Protein AF-A0A520F0D3-F1 (afdb_monomer_lite)

Secondary structure (DSSP, 8-state):
---TTTTSTT-HHHHHHHHHHHHHHHHT---TTS-S------STTS-HHHHHHHHHHHHH--SSSS--

Radius of gyration: 11.68 Å; chains: 1; bounding box: 32×16×29 Å

pLDDT: mean 90.24, std 7.55, range [54.94, 96.62]

Foldseek 3Di:
DQALCNVQPPPVVLLVLLQLQLVCLVVVPPDPSHDPDDDFDDDPPNCSVSSVRSSVQSNVAPDPDGGD

Sequence (68 aa):
MAGVFDRLVGQEDVEADLTAAAVAARTGVDSSAMTHSWLFTGPPGSGRSIAALCFAAALQCTTEGTPG

Structure (mmCIF, N/CA/C/O backbone):
data_AF-A0A520F0D3-F1
#
_entry.id   AF-A0A520F0D3-F1
#
loop_
_atom_site.group_PDB
_atom_site.id
_atom_site.type_symbol
_atom_site.label_atom_id
_atom_site.label_alt_id
_atom_site.label_comp_id
_atom_site.label_asym_id
_atom_site.label_entity_id
_atom_site.label_seq_id
_atom_site.pdbx_PDB_ins_code
_atom_site.Cartn_x
_atom_site.Cartn_y
_atom_site.Cartn_z
_atom_site.occupancy
_atom_site.B_iso_or_equiv
_atom_site.auth_seq_id
_atom_site.auth_comp_id
_atom_site.auth_asym_id
_atom_site.auth_atom_id
_atom_site.pdbx_PDB_model_num
ATOM 1 N N . MET A 1 1 ? -16.397 1.852 -11.214 1.00 54.94 1 MET A N 1
ATOM 2 C CA . MET A 1 1 ? -15.633 2.762 -10.338 1.00 54.94 1 MET A CA 1
ATOM 3 C C . MET A 1 1 ? -14.174 2.378 -10.497 1.00 54.94 1 MET A C 1
ATOM 5 O O . MET A 1 1 ? -13.927 1.181 -10.536 1.00 54.94 1 MET A O 1
ATOM 9 N N . ALA A 1 2 ? -13.249 3.320 -10.674 1.00 68.75 2 ALA A N 1
ATOM 10 C CA . ALA A 1 2 ? -11.825 2.979 -10.668 1.00 68.75 2 ALA A CA 1
ATOM 11 C C . ALA A 1 2 ? -11.397 2.715 -9.218 1.00 68.75 2 ALA A C 1
ATOM 13 O O . ALA A 1 2 ? -11.665 3.556 -8.358 1.00 68.75 2 ALA A O 1
ATOM 14 N N . GLY A 1 3 ? -10.787 1.559 -8.953 1.00 84.31 3 GLY A N 1
ATOM 15 C CA . GLY A 1 3 ? -10.286 1.215 -7.621 1.00 84.31 3 GLY A CA 1
ATOM 16 C C . GLY A 1 3 ? -9.086 2.084 -7.235 1.00 84.31 3 GLY A C 1
ATOM 17 O O . GLY A 1 3 ? -8.395 2.633 -8.098 1.00 84.31 3 GLY A O 1
ATOM 18 N N . VAL A 1 4 ? -8.785 2.204 -5.939 1.00 93.00 4 VAL A N 1
ATOM 19 C CA . VAL A 1 4 ? -7.641 3.022 -5.477 1.00 93.00 4 VAL A CA 1
ATOM 20 C C . VAL A 1 4 ? -6.292 2.524 -6.012 1.00 93.00 4 VAL A C 1
ATOM 22 O O . VAL A 1 4 ? -5.356 3.320 -6.107 1.00 93.00 4 VAL A O 1
ATOM 25 N N . PHE A 1 5 ? -6.199 1.249 -6.403 1.00 93.88 5 PHE A N 1
ATOM 26 C CA . PHE A 1 5 ? -5.004 0.609 -6.960 1.00 93.88 5 PHE A CA 1
ATOM 27 C C . PHE A 1 5 ? -4.937 0.592 -8.494 1.00 93.88 5 PHE A C 1
ATOM 29 O O . PHE A 1 5 ? -3.942 0.138 -9.036 1.00 93.88 5 PHE A O 1
ATOM 36 N N . ASP A 1 6 ? -5.893 1.191 -9.213 1.00 92.25 6 ASP A N 1
ATOM 37 C CA . ASP A 1 6 ? -5.929 1.191 -10.692 1.00 92.25 6 ASP A CA 1
ATOM 38 C C . ASP A 1 6 ? -4.659 1.792 -11.342 1.00 92.25 6 ASP A C 1
ATOM 40 O O . ASP A 1 6 ? -4.263 1.451 -12.453 1.00 92.25 6 ASP A O 1
ATOM 44 N N . ARG A 1 7 ? -3.952 2.663 -10.607 1.00 91.69 7 ARG A N 1
ATOM 45 C CA . ARG A 1 7 ? -2.671 3.253 -11.038 1.00 91.69 7 ARG A CA 1
ATOM 46 C C . ARG A 1 7 ? -1.451 2.358 -10.794 1.00 91.69 7 ARG A C 1
ATOM 48 O O . ARG A 1 7 ? -0.358 2.704 -11.245 1.00 91.69 7 ARG A O 1
ATOM 55 N N . LEU A 1 8 ? -1.600 1.264 -10.054 1.00 93.50 8 LEU A N 1
ATOM 56 C CA . LEU A 1 8 ? -0.536 0.337 -9.690 1.00 93.50 8 LEU A CA 1
ATOM 57 C C . LEU A 1 8 ? -0.551 -0.874 -10.637 1.00 93.50 8 LEU A C 1
ATOM 59 O O . LEU A 1 8 ? -1.025 -1.954 -10.312 1.00 93.50 8 LEU A O 1
ATOM 63 N N . VAL A 1 9 ? -0.035 -0.674 -11.847 1.00 92.19 9 VAL A N 1
ATOM 64 C CA . VAL A 1 9 ? -0.126 -1.667 -12.927 1.00 92.19 9 VAL A CA 1
ATOM 65 C C . VAL A 1 9 ? 0.878 -2.810 -12.739 1.00 92.19 9 VAL A C 1
ATOM 67 O O . VAL A 1 9 ? 2.076 -2.560 -12.594 1.00 92.19 9 VAL A O 1
ATOM 70 N N . GLY A 1 10 ? 0.401 -4.058 -12.823 1.00 92.31 10 GLY A N 1
ATOM 71 C CA . GLY A 1 10 ? 1.239 -5.267 -12.841 1.00 92.31 10 GLY A CA 1
ATOM 72 C C . GLY A 1 10 ? 1.950 -5.556 -11.518 1.00 92.31 10 GLY A C 1
ATOM 73 O O . GLY A 1 10 ? 3.098 -6.001 -11.528 1.00 92.31 10 GLY A O 1
ATOM 74 N N . GLN A 1 11 ? 1.331 -5.182 -10.395 1.00 93.50 11 GLN A N 1
ATOM 75 C CA . GLN A 1 11 ? 1.822 -5.451 -9.039 1.00 93.50 11 GLN A CA 1
ATOM 76 C C . GLN A 1 11 ? 0.702 -6.085 -8.200 1.00 93.50 11 GLN A C 1
ATOM 78 O O . GLN A 1 11 ? 0.357 -5.594 -7.126 1.00 93.50 11 GLN A O 1
ATOM 83 N N . GLU A 1 12 ? 0.105 -7.156 -8.713 1.00 94.06 12 GLU A N 1
ATOM 84 C CA . GLU A 1 12 ? -1.084 -7.801 -8.150 1.00 94.06 12 GLU A CA 1
ATOM 85 C C . GLU A 1 12 ? -0.839 -8.311 -6.722 1.00 94.06 12 GLU A C 1
ATOM 87 O O . GLU A 1 12 ? -1.688 -8.138 -5.850 1.00 94.06 12 GLU A O 1
ATOM 92 N N . ASP A 1 13 ? 0.349 -8.862 -6.456 1.00 94.81 13 ASP A N 1
ATOM 93 C CA . ASP A 1 13 ? 0.736 -9.319 -5.115 1.00 94.81 13 ASP A CA 1
ATOM 94 C C . ASP A 1 1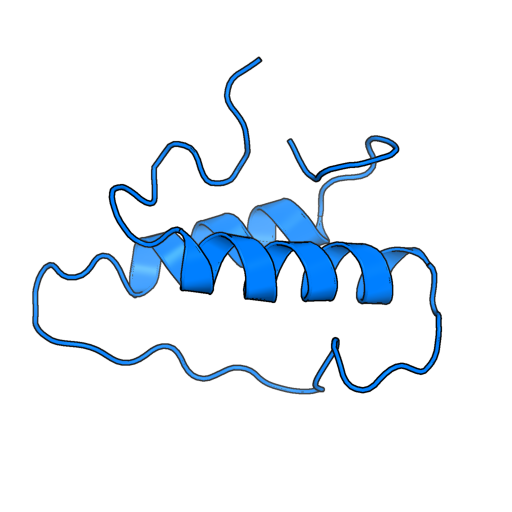3 ? 0.812 -8.147 -4.121 1.00 94.81 13 ASP A C 1
ATOM 96 O O . ASP A 1 13 ? 0.323 -8.229 -2.995 1.00 94.81 13 ASP A O 1
ATOM 100 N N . VAL A 1 14 ? 1.368 -7.012 -4.560 1.00 94.94 14 VAL A N 1
ATOM 101 C CA . VAL A 1 14 ? 1.465 -5.796 -3.740 1.00 94.94 14 VAL A CA 1
ATOM 102 C C . VAL A 1 14 ? 0.073 -5.225 -3.473 1.00 94.94 14 VAL A C 1
ATOM 104 O O . VAL A 1 14 ? -0.221 -4.812 -2.355 1.00 94.94 14 VAL A O 1
ATOM 107 N N . GLU A 1 15 ? -0.804 -5.202 -4.476 1.00 95.12 15 GLU A N 1
ATOM 108 C CA . GLU A 1 15 ? -2.193 -4.773 -4.307 1.00 95.12 15 GLU A CA 1
ATOM 109 C C . GLU A 1 15 ? -2.944 -5.651 -3.298 1.00 95.12 15 GLU A C 1
ATOM 111 O O . GLU A 1 15 ? -3.645 -5.120 -2.429 1.00 95.12 15 GLU A O 1
ATOM 116 N N . ALA A 1 16 ? -2.779 -6.974 -3.372 1.00 94.19 16 ALA A N 1
ATOM 117 C CA . ALA A 1 16 ? -3.416 -7.912 -2.456 1.00 94.19 16 ALA A CA 1
ATOM 118 C C . ALA A 1 16 ? -2.979 -7.671 -1.002 1.00 94.19 16 ALA A C 1
ATOM 120 O O . ALA A 1 16 ? -3.833 -7.533 -0.118 1.00 94.19 16 ALA A O 1
ATOM 121 N N . ASP A 1 17 ? -1.672 -7.532 -0.767 1.00 94.50 17 ASP A N 1
ATOM 122 C CA . ASP A 1 17 ? -1.115 -7.267 0.561 1.00 94.50 17 ASP A CA 1
ATOM 123 C C . ASP A 1 17 ? -1.623 -5.936 1.128 1.00 94.50 17 ASP A C 1
ATOM 125 O O . ASP A 1 17 ? -2.114 -5.888 2.257 1.00 94.50 17 ASP A O 1
ATOM 129 N N . LEU A 1 18 ? -1.573 -4.860 0.334 1.00 94.94 18 LEU A N 1
ATOM 130 C CA . LEU A 1 18 ? -2.009 -3.519 0.744 1.00 94.94 18 LEU A CA 1
ATOM 131 C C . LEU A 1 18 ? -3.528 -3.434 0.962 1.00 94.94 18 LEU A C 1
ATOM 133 O O . LEU A 1 18 ? -3.995 -2.665 1.809 1.00 94.94 18 LEU A O 1
ATOM 137 N N . THR A 1 19 ? -4.306 -4.237 0.239 1.00 94.00 19 THR A N 1
ATOM 138 C CA . THR A 1 19 ? -5.754 -4.360 0.436 1.00 94.00 19 THR A CA 1
ATOM 139 C C . THR A 1 19 ? -6.075 -5.060 1.751 1.00 94.00 19 THR A C 1
ATOM 141 O O . THR A 1 19 ? -6.871 -4.538 2.536 1.00 94.00 19 THR A O 1
ATOM 144 N N . ALA A 1 20 ? -5.445 -6.205 2.030 1.00 92.69 20 ALA A N 1
ATOM 145 C CA . ALA A 1 20 ? -5.643 -6.943 3.280 1.00 92.69 20 ALA A CA 1
ATOM 146 C C . ALA A 1 20 ? -5.283 -6.078 4.497 1.00 92.69 20 ALA A C 1
ATOM 148 O O . ALA A 1 20 ? -6.044 -5.976 5.461 1.00 92.69 20 ALA A O 1
ATOM 149 N N . ALA A 1 21 ? -4.162 -5.377 4.385 1.00 93.81 21 ALA A N 1
ATOM 150 C CA . ALA A 1 21 ? -3.706 -4.319 5.264 1.00 93.81 21 ALA A CA 1
ATOM 151 C C . ALA A 1 21 ? -4.785 -3.240 5.514 1.00 93.81 21 ALA A C 1
ATOM 153 O O . ALA A 1 21 ? -5.188 -3.002 6.652 1.00 93.81 21 ALA A O 1
ATOM 154 N N . ALA A 1 22 ? -5.318 -2.603 4.470 1.00 93.31 22 ALA A N 1
ATOM 155 C CA . ALA A 1 22 ? -6.332 -1.559 4.636 1.00 93.31 22 ALA A CA 1
ATOM 156 C C . ALA A 1 22 ? -7.639 -2.075 5.277 1.00 93.31 22 ALA A C 1
ATOM 158 O O . ALA A 1 22 ? -8.249 -1.387 6.098 1.00 93.31 22 ALA A O 1
ATOM 159 N N . VAL A 1 23 ? -8.058 -3.300 4.946 1.00 91.38 23 VAL A N 1
ATOM 160 C CA . VAL A 1 23 ? -9.243 -3.941 5.539 1.00 91.38 23 VAL A CA 1
ATOM 161 C C . VAL A 1 23 ? -9.028 -4.247 7.026 1.00 91.38 23 VAL A C 1
ATOM 163 O O . VAL A 1 23 ? -9.910 -3.969 7.846 1.00 91.38 23 VAL A O 1
ATOM 166 N N . ALA A 1 24 ? -7.856 -4.765 7.397 1.00 91.06 24 ALA A N 1
ATOM 167 C CA . ALA A 1 24 ? -7.486 -5.000 8.791 1.00 91.06 24 ALA A CA 1
ATOM 168 C C . ALA A 1 24 ? -7.483 -3.696 9.606 1.00 91.06 24 ALA A C 1
ATOM 170 O O . ALA A 1 24 ? -8.084 -3.643 10.679 1.00 91.06 24 ALA A O 1
ATOM 171 N N . ALA A 1 25 ? -6.894 -2.623 9.061 1.00 90.44 25 ALA A N 1
ATOM 172 C CA . ALA A 1 25 ? -6.861 -1.308 9.705 1.00 90.44 25 ALA A CA 1
ATOM 173 C C . ALA A 1 25 ? -8.269 -0.787 10.027 1.00 90.44 25 ALA A C 1
ATOM 175 O O . ALA A 1 25 ? -8.526 -0.302 11.126 1.00 90.44 25 ALA A O 1
ATOM 176 N N . ARG A 1 26 ? -9.195 -0.914 9.071 1.00 88.12 26 ARG A N 1
ATOM 177 C CA . ARG A 1 26 ? -10.573 -0.422 9.197 1.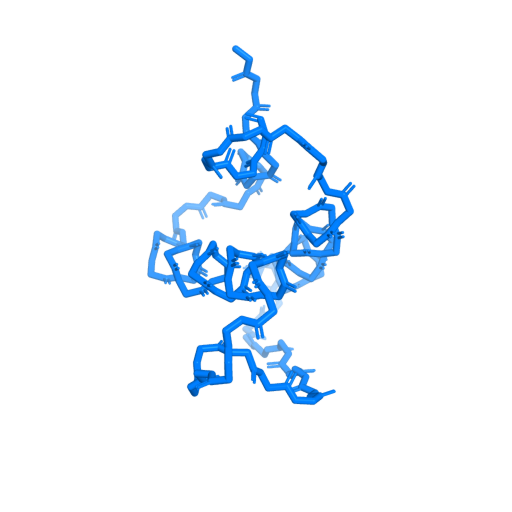00 88.12 26 ARG A CA 1
ATOM 178 C C . ARG A 1 26 ? -11.410 -1.231 10.182 1.00 88.12 26 ARG A C 1
ATOM 180 O O . ARG A 1 26 ? -12.219 -0.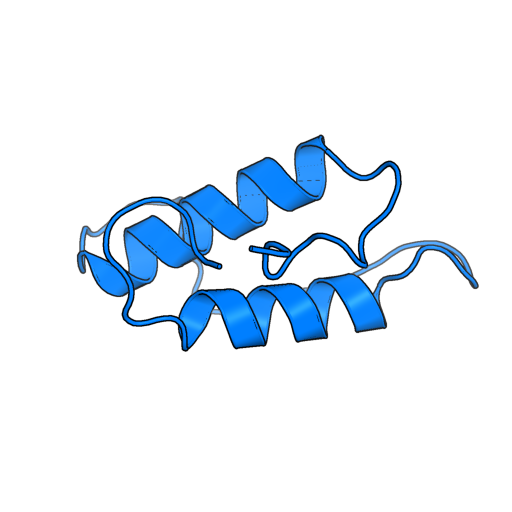662 10.906 1.00 88.12 26 ARG A O 1
ATOM 187 N N . THR A 1 27 ? -11.245 -2.551 10.191 1.00 87.00 27 THR A N 1
ATOM 188 C CA . THR A 1 27 ? -12.008 -3.438 11.085 1.00 87.00 27 THR A CA 1
ATOM 189 C C . THR A 1 27 ? -11.487 -3.420 12.522 1.00 87.00 27 THR A C 1
ATOM 191 O O . THR A 1 27 ? -12.181 -3.895 13.419 1.00 87.00 27 THR A O 1
ATOM 194 N N . GLY A 1 28 ? -10.288 -2.871 12.758 1.00 82.31 28 GLY A N 1
ATOM 195 C CA . GLY A 1 28 ? -9.656 -2.847 14.078 1.00 82.31 28 GLY A CA 1
ATOM 196 C C . GLY A 1 28 ? -9.288 -4.241 14.588 1.00 82.31 28 GLY A C 1
ATOM 197 O O . GLY A 1 28 ? -9.052 -4.417 15.782 1.00 82.31 28 GLY A O 1
ATOM 198 N N . VAL A 1 29 ? -9.275 -5.241 13.700 1.00 80.69 29 VAL A N 1
ATOM 199 C CA . VAL A 1 29 ? -8.886 -6.607 14.038 1.00 80.69 29 VAL A CA 1
ATOM 200 C C . VAL A 1 29 ? -7.379 -6.628 14.228 1.00 80.69 29 VAL A C 1
ATOM 202 O O . VAL A 1 29 ? -6.626 -6.334 13.295 1.00 80.69 29 VAL A O 1
ATOM 205 N N . ASP A 1 30 ? -6.954 -7.013 15.429 1.00 74.06 30 ASP A N 1
ATOM 206 C CA . ASP A 1 30 ? -5.547 -7.207 15.760 1.00 74.06 30 ASP A CA 1
ATOM 207 C C . ASP A 1 30 ? -5.010 -8.410 14.967 1.00 74.06 30 ASP A C 1
ATOM 209 O O . ASP A 1 30 ? -5.172 -9.576 15.332 1.00 74.06 30 ASP A O 1
ATOM 213 N N . SER A 1 31 ? -4.482 -8.115 13.782 1.00 81.88 31 SER A N 1
ATOM 214 C CA . SER A 1 31 ? -3.999 -9.081 12.803 1.00 81.88 31 SER A CA 1
ATOM 215 C C . SER A 1 31 ? -2.634 -8.647 12.294 1.00 81.88 31 SER A C 1
ATOM 217 O O . SER A 1 31 ? -2.340 -7.460 12.182 1.00 81.88 31 SER A O 1
ATOM 219 N N . SER A 1 32 ? -1.808 -9.619 11.904 1.00 83.94 32 SER A N 1
ATOM 220 C CA . SER A 1 32 ? -0.469 -9.338 11.372 1.00 83.94 32 SER A CA 1
ATOM 221 C C . SER A 1 32 ? -0.477 -8.692 9.976 1.00 83.94 32 SER A C 1
ATOM 223 O O . SER A 1 32 ? 0.593 -8.376 9.461 1.00 83.94 32 SER A O 1
ATOM 225 N N . ALA A 1 33 ? -1.649 -8.512 9.353 1.00 86.31 33 ALA A N 1
ATOM 226 C CA . ALA A 1 33 ? -1.778 -7.855 8.052 1.00 86.31 33 ALA A CA 1
ATOM 227 C C . ALA A 1 33 ? -1.512 -6.343 8.140 1.00 86.31 33 ALA A C 1
ATOM 229 O O . ALA A 1 33 ? -1.038 -5.742 7.178 1.00 86.31 33 ALA A O 1
ATOM 230 N N . MET A 1 34 ? -1.794 -5.726 9.294 1.00 89.75 34 MET A N 1
ATOM 231 C CA . MET A 1 34 ? -1.499 -4.319 9.551 1.00 89.75 34 MET A CA 1
ATOM 232 C C . MET A 1 34 ? -0.284 -4.147 10.445 1.00 89.75 34 MET A C 1
ATOM 234 O O . MET A 1 34 ? -0.300 -4.517 11.614 1.00 89.75 34 MET A O 1
ATOM 238 N N . THR A 1 35 ? 0.765 -3.532 9.905 1.00 85.50 35 THR A N 1
ATOM 239 C CA . THR A 1 35 ? 1.957 -3.170 10.671 1.00 85.50 35 THR A CA 1
ATOM 240 C C . THR A 1 35 ? 1.959 -1.686 11.026 1.00 85.50 35 THR A C 1
ATOM 242 O O . THR A 1 35 ? 1.379 -0.848 10.336 1.00 85.50 35 THR A O 1
ATOM 245 N N . HIS A 1 36 ? 2.680 -1.346 12.095 1.00 86.69 36 HIS A N 1
ATOM 246 C CA . HIS A 1 36 ? 2.863 0.039 12.533 1.00 86.69 36 HIS A CA 1
ATOM 247 C C . HIS A 1 36 ? 3.615 0.909 11.501 1.00 86.69 36 HIS A C 1
ATOM 249 O O . HIS A 1 36 ? 3.496 2.133 11.512 1.00 86.69 36 HIS A O 1
ATOM 255 N N . SER A 1 37 ? 4.414 0.308 10.612 1.00 92.19 37 SER A N 1
ATOM 256 C CA . SER A 1 37 ? 5.204 1.031 9.611 1.00 92.19 37 SER A CA 1
ATOM 257 C C . SER A 1 37 ? 5.439 0.215 8.337 1.00 92.19 37 SER A C 1
ATOM 259 O O . SER A 1 37 ? 5.535 -1.013 8.375 1.00 92.19 37 SER A O 1
ATOM 261 N N . TRP A 1 38 ? 5.559 0.927 7.209 1.00 94.69 38 TRP A N 1
ATOM 262 C CA . TRP A 1 38 ? 5.723 0.366 5.864 1.00 94.69 38 TRP A CA 1
ATOM 263 C C . TRP A 1 38 ? 6.937 0.971 5.152 1.00 94.69 38 TRP A C 1
ATOM 265 O O . TRP A 1 38 ? 7.179 2.176 5.236 1.00 94.69 38 TRP A O 1
ATOM 275 N N . LEU A 1 39 ? 7.678 0.139 4.417 1.00 95.06 39 LEU A N 1
ATOM 276 C CA . LEU A 1 39 ? 8.812 0.541 3.584 1.00 95.06 39 LEU A CA 1
ATOM 277 C C . LEU A 1 39 ? 8.581 0.076 2.142 1.00 95.06 39 LEU A C 1
ATOM 279 O O . LEU A 1 39 ? 8.569 -1.118 1.863 1.00 95.06 39 LEU A O 1
ATOM 283 N N . PHE A 1 40 ? 8.461 1.024 1.214 1.00 95.81 40 PHE A N 1
ATOM 284 C CA . PHE A 1 40 ? 8.287 0.738 -0.211 1.00 95.81 40 PHE A CA 1
ATOM 285 C C . PHE A 1 40 ? 9.637 0.792 -0.936 1.00 95.81 40 PHE A C 1
ATOM 287 O O . PHE A 1 40 ? 10.291 1.837 -0.971 1.00 95.81 40 PHE A O 1
ATOM 294 N N . THR A 1 41 ? 10.055 -0.320 -1.544 1.00 95.75 41 THR A N 1
ATOM 295 C CA . THR A 1 41 ? 11.349 -0.455 -2.245 1.00 95.75 41 THR A CA 1
ATOM 296 C C . THR A 1 41 ? 11.172 -1.011 -3.662 1.00 95.75 41 THR A C 1
ATOM 298 O O . THR A 1 41 ? 10.078 -1.417 -4.033 1.00 95.75 41 THR A O 1
ATOM 301 N N . GLY A 1 42 ? 12.216 -0.936 -4.498 1.00 95.38 42 GLY A N 1
ATOM 302 C CA . GLY A 1 42 ? 12.158 -1.326 -5.916 1.00 95.38 42 GLY A CA 1
ATOM 303 C C . GLY A 1 42 ? 13.012 -0.444 -6.843 1.00 95.38 42 GLY A C 1
ATOM 304 O O . GLY A 1 42 ? 13.458 0.629 -6.426 1.00 95.38 42 GLY A O 1
ATOM 305 N N . PRO A 1 43 ? 13.239 -0.845 -8.107 1.00 96.56 43 PRO A N 1
ATOM 306 C CA . PRO A 1 43 ? 14.052 -0.103 -9.078 1.00 96.56 43 PRO A CA 1
ATOM 307 C C . 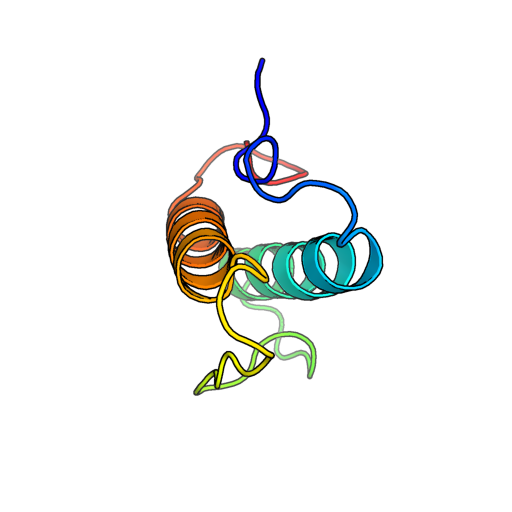PRO A 1 43 ? 13.378 1.203 -9.538 1.00 96.56 43 PRO A C 1
ATOM 309 O O . PRO A 1 43 ? 12.162 1.359 -9.377 1.00 96.56 43 PRO A O 1
ATOM 312 N N . PRO A 1 44 ? 14.116 2.182 -10.095 1.00 95.94 44 PRO A N 1
ATOM 313 C CA . PRO A 1 44 ? 13.525 3.390 -10.682 1.00 95.94 44 PRO A CA 1
ATOM 314 C C . PRO A 1 44 ? 12.388 3.050 -11.660 1.00 95.94 44 PRO A C 1
ATOM 316 O O . PRO A 1 44 ? 12.522 2.132 -12.459 1.00 95.94 44 PRO A O 1
ATOM 319 N N . GLY A 1 45 ? 11.259 3.759 -11.570 1.00 93.94 45 GLY A N 1
ATOM 320 C CA . GLY A 1 45 ? 10.092 3.519 -12.433 1.00 93.94 45 GLY A CA 1
ATOM 321 C C . GLY A 1 45 ? 9.139 2.394 -11.999 1.00 93.94 45 GLY A C 1
ATOM 322 O O . GLY A 1 45 ? 8.054 2.311 -12.553 1.00 93.94 45 GLY A O 1
ATOM 323 N N . SER A 1 46 ? 9.457 1.598 -10.968 1.00 94.44 46 SER A N 1
ATOM 324 C CA . SER A 1 46 ? 8.585 0.503 -10.467 1.00 94.44 46 SER A CA 1
ATOM 325 C C . SER A 1 46 ? 7.275 0.940 -9.797 1.00 94.44 46 SER A C 1
ATOM 327 O O . SER A 1 46 ? 6.511 0.105 -9.334 1.00 94.44 46 SER A O 1
ATOM 329 N N . GLY A 1 47 ? 7.011 2.243 -9.683 1.00 95.31 47 GLY A N 1
ATOM 330 C CA . GLY A 1 47 ? 5.772 2.724 -9.071 1.00 95.31 47 GLY A CA 1
ATOM 331 C C . GLY A 1 47 ? 5.755 2.742 -7.538 1.00 95.31 47 GLY A C 1
ATOM 332 O O . GLY A 1 47 ? 4.689 2.946 -6.974 1.00 95.31 47 GLY A O 1
ATOM 333 N N . ARG A 1 48 ? 6.899 2.636 -6.838 1.00 96.56 48 ARG A N 1
ATOM 334 C CA . ARG A 1 48 ? 6.975 2.695 -5.352 1.00 96.56 48 ARG A CA 1
ATOM 335 C C . ARG A 1 48 ? 6.149 3.821 -4.721 1.00 96.56 48 ARG A C 1
ATOM 337 O O . ARG A 1 48 ? 5.411 3.601 -3.768 1.00 96.56 48 ARG A O 1
ATOM 344 N N . SER A 1 49 ? 6.279 5.040 -5.252 1.00 96.31 49 SER A N 1
ATOM 345 C CA . SER A 1 49 ? 5.543 6.208 -4.754 1.00 96.31 49 SER A CA 1
ATOM 346 C C . SER A 1 49 ? 4.050 6.125 -5.068 1.00 96.31 49 SER A C 1
ATOM 348 O O . SER A 1 49 ? 3.239 6.586 -4.274 1.00 96.31 49 SER A O 1
ATOM 350 N N . ILE A 1 50 ? 3.683 5.521 -6.201 1.00 96.50 50 ILE A N 1
ATOM 351 C CA . ILE A 1 50 ? 2.283 5.268 -6.548 1.00 96.50 50 ILE A CA 1
ATOM 352 C C . ILE A 1 50 ? 1.690 4.229 -5.597 1.00 96.50 50 ILE A C 1
ATOM 354 O O . ILE A 1 50 ? 0.638 4.502 -5.036 1.00 96.50 50 ILE A O 1
ATOM 358 N N . ALA A 1 51 ? 2.391 3.126 -5.318 1.00 96.56 51 ALA A N 1
ATOM 359 C CA . ALA A 1 51 ? 1.963 2.124 -4.340 1.00 96.56 51 ALA A CA 1
ATOM 360 C C . ALA A 1 51 ? 1.702 2.751 -2.960 1.00 96.56 51 ALA A C 1
ATOM 362 O O . ALA A 1 51 ? 0.636 2.547 -2.384 1.00 96.56 51 ALA A O 1
ATOM 363 N N . ALA A 1 52 ? 2.618 3.595 -2.471 1.00 96.62 52 ALA A N 1
ATOM 364 C CA . ALA A 1 52 ? 2.446 4.303 -1.202 1.00 96.62 52 ALA A CA 1
ATOM 365 C C . ALA A 1 52 ? 1.227 5.249 -1.204 1.00 96.62 52 ALA A C 1
ATOM 367 O O . ALA A 1 52 ? 0.481 5.301 -0.228 1.00 96.62 52 ALA A O 1
ATOM 368 N N . LEU A 1 53 ? 0.996 5.982 -2.301 1.00 96.31 53 LEU A N 1
ATOM 369 C CA . LEU A 1 53 ? -0.163 6.871 -2.437 1.00 96.31 53 LEU A CA 1
ATOM 370 C C . LEU A 1 53 ? -1.484 6.096 -2.525 1.00 96.31 53 LEU A C 1
ATOM 372 O O . LEU A 1 53 ? -2.463 6.494 -1.899 1.00 96.31 53 LEU A O 1
ATOM 376 N N . CYS A 1 54 ? -1.520 5.001 -3.286 1.00 96.44 54 CYS A N 1
ATOM 377 C CA . CYS A 1 54 ? -2.681 4.121 -3.396 1.00 96.44 54 CYS A CA 1
ATOM 378 C C . CYS A 1 54 ? -3.009 3.478 -2.045 1.00 96.44 54 CYS A C 1
ATOM 380 O O . CYS A 1 54 ? -4.166 3.472 -1.639 1.00 96.44 54 CYS A O 1
ATOM 382 N N . PHE A 1 55 ? -1.993 3.035 -1.302 1.00 96.00 55 PHE A N 1
ATOM 383 C CA . PHE A 1 55 ? -2.175 2.501 0.043 1.00 96.00 55 PHE A CA 1
ATOM 384 C C . PHE A 1 55 ? -2.716 3.546 1.025 1.00 96.00 55 PHE A C 1
ATOM 386 O O . PHE A 1 55 ? -3.672 3.279 1.750 1.00 96.00 55 PHE A O 1
ATOM 393 N N . ALA A 1 56 ? -2.173 4.767 1.011 1.00 95.94 56 ALA A N 1
ATOM 394 C CA . ALA A 1 56 ? -2.697 5.857 1.830 1.00 95.94 56 ALA A CA 1
ATOM 395 C C . ALA A 1 56 ? -4.167 6.170 1.494 1.00 95.94 56 ALA A C 1
ATOM 397 O O . ALA A 1 56 ? -4.971 6.385 2.397 1.00 95.94 56 ALA A O 1
ATOM 398 N N . ALA A 1 57 ? -4.538 6.147 0.210 1.00 95.31 57 ALA A N 1
ATOM 399 C CA . ALA A 1 57 ? -5.930 6.299 -0.210 1.00 95.31 57 ALA A CA 1
ATOM 400 C C . ALA A 1 57 ? -6.809 5.130 0.269 1.00 95.31 57 ALA A C 1
ATOM 402 O O . ALA A 1 57 ? -7.917 5.362 0.747 1.00 95.31 57 ALA A O 1
ATOM 403 N N . ALA A 1 58 ? -6.309 3.892 0.204 1.00 94.75 58 ALA A N 1
ATOM 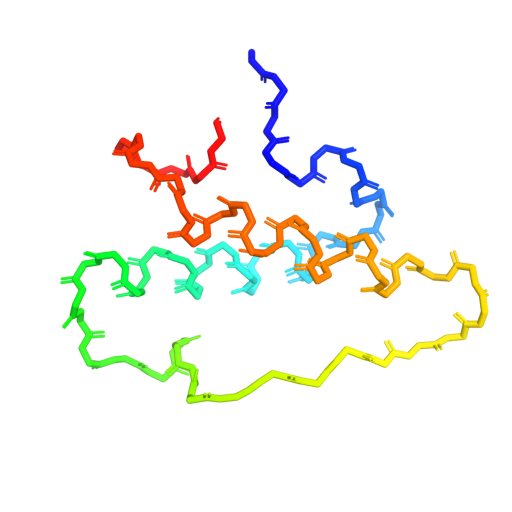404 C CA . ALA A 1 58 ? -7.011 2.703 0.681 1.00 94.75 58 ALA A CA 1
ATOM 405 C C . ALA A 1 58 ? 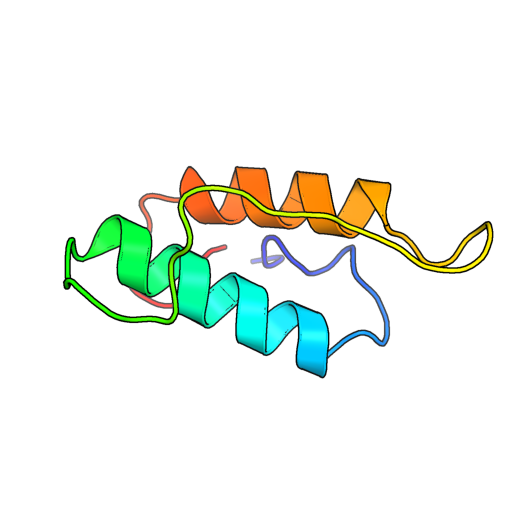-7.318 2.772 2.187 1.00 94.75 58 ALA A C 1
ATOM 407 O O . ALA A 1 58 ? -8.429 2.439 2.599 1.00 94.75 58 ALA A O 1
ATOM 408 N N . LEU A 1 59 ? -6.365 3.259 2.990 1.00 93.44 59 LEU A N 1
ATOM 409 C CA . LEU A 1 59 ? -6.533 3.475 4.433 1.00 93.44 59 LEU A CA 1
ATOM 410 C C . LEU A 1 59 ? -7.581 4.547 4.761 1.00 93.44 59 LEU A C 1
ATOM 412 O O . LEU A 1 59 ? -8.237 4.456 5.793 1.00 93.44 59 LEU A O 1
ATOM 416 N N . GLN A 1 60 ? -7.748 5.546 3.891 1.00 93.06 60 GLN A N 1
ATOM 417 C CA . GLN A 1 60 ? -8.743 6.612 4.065 1.00 93.06 60 GLN A CA 1
ATOM 418 C C . GLN A 1 60 ? -10.110 6.282 3.458 1.00 93.06 60 GLN A C 1
ATOM 420 O O . GLN A 1 60 ? -11.068 7.034 3.636 1.00 93.06 60 GLN A O 1
ATOM 425 N N . CYS A 1 61 ? -10.221 5.176 2.721 1.00 91.75 61 CYS A N 1
ATOM 426 C CA . CYS A 1 61 ? -11.473 4.766 2.110 1.00 91.75 61 CYS A CA 1
ATOM 427 C C . CYS A 1 61 ? -12.456 4.275 3.184 1.00 91.75 61 CYS A C 1
ATOM 429 O O . CYS A 1 61 ? -12.155 3.370 3.968 1.00 91.75 61 CYS A O 1
ATOM 431 N N . THR A 1 62 ? -13.652 4.861 3.197 1.00 86.81 62 THR A N 1
ATOM 432 C CA . THR A 1 62 ? -14.730 4.539 4.144 1.00 86.81 62 THR A CA 1
ATOM 433 C C . THR A 1 62 ? -15.791 3.608 3.560 1.00 86.81 62 THR A C 1
ATOM 435 O O . THR A 1 62 ? -16.666 3.158 4.295 1.00 86.81 62 THR A O 1
ATOM 438 N N . THR A 1 63 ? -15.721 3.312 2.258 1.00 83.31 63 THR A N 1
ATOM 439 C CA . THR A 1 63 ? -16.622 2.375 1.579 1.00 83.31 63 THR A CA 1
ATOM 440 C C . THR A 1 63 ? -16.466 0.964 2.153 1.00 83.31 63 THR A C 1
ATOM 442 O O . THR A 1 63 ? -15.359 0.523 2.474 1.00 83.31 63 THR A O 1
ATOM 445 N N . GLU A 1 64 ? -17.583 0.247 2.284 1.00 78.44 64 GLU A N 1
ATOM 446 C CA . GLU A 1 64 ? -17.589 -1.149 2.722 1.00 78.44 64 GLU A CA 1
ATOM 447 C C . GLU A 1 64 ? -16.974 -2.075 1.657 1.00 78.44 64 GLU A C 1
ATOM 449 O O . GLU A 1 64 ? -17.144 -1.865 0.457 1.00 78.44 64 GLU A O 1
ATOM 454 N N . GLY A 1 65 ? -16.279 -3.131 2.094 1.00 80.31 65 GLY A N 1
ATOM 455 C CA . GLY A 1 65 ? -15.621 -4.088 1.198 1.00 80.31 65 GLY A CA 1
ATOM 456 C C . GLY A 1 65 ? -14.205 -3.675 0.782 1.00 80.31 65 GLY A C 1
ATOM 457 O O . GLY A 1 65 ? -13.414 -3.205 1.611 1.00 80.31 65 GLY A O 1
ATOM 458 N N . THR A 1 66 ? -13.863 -3.927 -0.485 1.00 83.38 66 THR A N 1
ATOM 459 C CA . THR A 1 66 ? -12.551 -3.593 -1.061 1.00 83.38 66 THR A CA 1
ATOM 460 C C . THR A 1 66 ? -12.396 -2.069 -1.159 1.00 83.38 66 THR A C 1
ATOM 462 O O . THR A 1 66 ? -13.323 -1.409 -1.623 1.00 83.38 66 THR A O 1
ATOM 465 N N . PRO A 1 67 ? -11.261 -1.482 -0.733 1.00 82.50 67 PRO A N 1
ATOM 466 C CA . PRO A 1 67 ? -11.039 -0.042 -0.843 1.00 82.50 67 PRO A CA 1
ATOM 467 C C . PRO A 1 67 ? -11.097 0.441 -2.304 1.00 82.50 67 PRO A C 1
ATOM 469 O O . PRO A 1 67 ? -10.325 -0.038 -3.135 1.00 82.50 67 PRO A O 1
ATOM 472 N N . GLY A 1 68 ? -11.949 1.431 -2.593 1.00 75.06 68 GLY A N 1
ATOM 473 C CA . GLY A 1 68 ? -12.089 2.047 -3.923 1.00 75.06 68 GLY A CA 1
ATOM 474 C C . GLY A 1 68 ? -13.464 1.884 -4.542 1.00 75.06 68 GLY A C 1
ATOM 475 O O . GLY A 1 68 ? -13.688 0.852 -5.205 1.00 75.06 68 GLY A O 1
#